Protein AF-A0A7R8CVF2-F1 (afdb_monomer)

Structure (mmCIF, N/CA/C/O backbone):
data_AF-A0A7R8CVF2-F1
#
_entry.id   AF-A0A7R8CVF2-F1
#
loop_
_atom_site.group_PDB
_atom_site.id
_atom_site.type_symbol
_atom_site.label_atom_id
_atom_site.label_alt_id
_atom_site.label_comp_id
_atom_site.label_asym_id
_atom_site.label_entity_id
_atom_site.label_seq_id
_atom_site.pdbx_PDB_ins_code
_atom_site.Cartn_x
_atom_site.Cartn_y
_atom_site.Cartn_z
_atom_site.occupancy
_atom_site.B_iso_or_equiv
_atom_site.auth_seq_id
_atom_site.auth_comp_id
_atom_site.auth_asym_id
_atom_site.auth_atom_id
_atom_site.pdbx_PDB_model_num
ATOM 1 N N . MET A 1 1 ? -8.706 0.455 -4.357 1.00 79.25 1 MET A N 1
ATOM 2 C CA . MET A 1 1 ? -8.971 1.884 -4.094 1.00 79.25 1 MET A CA 1
ATOM 3 C C . MET A 1 1 ? -7.898 2.705 -4.797 1.00 79.25 1 MET A C 1
ATOM 5 O O . MET A 1 1 ? -6.924 3.082 -4.163 1.00 79.25 1 MET A O 1
ATOM 9 N N . SER A 1 2 ? -8.022 2.902 -6.110 1.00 86.75 2 SER A N 1
ATOM 10 C CA . SER A 1 2 ? -7.025 3.619 -6.929 1.00 86.75 2 SER A CA 1
ATOM 11 C C . SER A 1 2 ? -7.359 5.095 -7.182 1.00 86.75 2 SER A C 1
ATOM 13 O O . SER A 1 2 ? -6.554 5.791 -7.784 1.00 86.75 2 SER A O 1
ATOM 15 N N . ASN A 1 3 ? -8.537 5.554 -6.744 1.00 93.06 3 ASN A N 1
ATOM 16 C CA . ASN A 1 3 ? -9.036 6.918 -6.912 1.00 93.06 3 ASN A CA 1
ATOM 17 C C . ASN A 1 3 ? -9.850 7.308 -5.666 1.00 93.06 3 ASN A C 1
ATOM 19 O O . ASN A 1 3 ? -11.062 7.094 -5.607 1.00 93.06 3 ASN A O 1
ATOM 23 N N . TYR A 1 4 ? -9.163 7.762 -4.622 1.00 94.25 4 TYR A N 1
ATOM 24 C CA . TYR A 1 4 ? -9.761 8.112 -3.331 1.00 94.25 4 TYR A CA 1
ATOM 25 C C . TYR A 1 4 ? -8.982 9.250 -2.671 1.00 94.25 4 TYR A C 1
ATOM 27 O O . TYR A 1 4 ? -7.764 9.133 -2.496 1.00 94.25 4 TYR A O 1
ATOM 35 N N . ASP A 1 5 ? -9.698 10.309 -2.287 1.00 96.19 5 ASP A N 1
ATOM 36 C CA . ASP A 1 5 ? -9.163 11.462 -1.563 1.00 96.19 5 ASP A CA 1
ATOM 37 C C . ASP A 1 5 ? -9.110 11.197 -0.056 1.00 96.19 5 ASP A C 1
ATOM 39 O O . ASP A 1 5 ? -10.083 10.770 0.568 1.00 96.19 5 ASP A O 1
ATOM 43 N N . VAL A 1 6 ? -7.970 11.511 0.550 1.00 95.69 6 VAL A N 1
ATOM 44 C CA . VAL A 1 6 ? -7.716 11.360 1.982 1.00 95.69 6 VAL A CA 1
ATOM 45 C C . VAL A 1 6 ? -7.446 12.730 2.586 1.00 95.69 6 VAL A C 1
ATOM 47 O O . VAL A 1 6 ? -6.554 13.450 2.147 1.00 95.69 6 VAL A O 1
ATOM 50 N N . VAL A 1 7 ? -8.194 13.081 3.629 1.00 95.81 7 VAL A N 1
ATOM 51 C CA . VAL A 1 7 ? -7.905 14.265 4.446 1.00 95.81 7 VAL A CA 1
ATOM 52 C C . VAL A 1 7 ? -6.933 13.860 5.550 1.00 95.81 7 VAL A C 1
ATOM 54 O O . VAL A 1 7 ? -7.227 12.968 6.348 1.00 95.81 7 VAL A O 1
ATOM 57 N N . LEU A 1 8 ? -5.765 14.494 5.576 1.00 94.56 8 LEU A N 1
ATOM 58 C CA . LEU A 1 8 ? -4.731 14.266 6.580 1.00 94.56 8 LEU A CA 1
ATOM 59 C C . LEU A 1 8 ? -5.057 15.013 7.884 1.00 94.56 8 LEU A C 1
ATOM 61 O O . LEU A 1 8 ? -5.882 15.924 7.910 1.00 94.56 8 LEU A O 1
ATOM 65 N N . GLU A 1 9 ? -4.396 14.645 8.987 1.00 90.69 9 GLU A N 1
ATOM 66 C CA . GLU A 1 9 ? -4.653 15.240 10.313 1.00 90.69 9 GLU A CA 1
ATOM 67 C C . GLU A 1 9 ? -4.407 16.759 10.360 1.00 90.69 9 GLU A C 1
ATOM 69 O O . GLU A 1 9 ? -5.040 17.465 11.139 1.00 90.69 9 GLU A O 1
ATOM 74 N N . ASN A 1 10 ? -3.524 17.271 9.500 1.00 94.38 10 ASN A N 1
ATOM 75 C CA . ASN A 1 10 ? -3.233 18.699 9.340 1.00 94.38 10 ASN A CA 1
ATOM 76 C C . ASN A 1 10 ? -4.222 19.428 8.401 1.00 94.38 10 ASN A C 1
ATOM 78 O O . ASN A 1 10 ? -4.021 20.602 8.100 1.00 94.38 10 ASN A O 1
ATOM 82 N N . GLY A 1 11 ? -5.256 18.742 7.902 1.00 94.25 11 GLY A N 1
ATOM 83 C CA . GLY A 1 11 ? -6.269 19.287 6.997 1.00 94.25 11 GLY A CA 1
ATOM 84 C C . GLY A 1 11 ? -5.879 19.314 5.517 1.00 94.25 11 GLY A C 1
ATOM 85 O O . GLY A 1 11 ? -6.720 19.662 4.686 1.00 94.25 11 GLY A O 1
ATOM 86 N N . THR A 1 12 ? -4.650 18.934 5.149 1.00 96.44 12 THR A N 1
ATOM 87 C CA . THR A 1 12 ? -4.277 18.839 3.732 1.00 96.44 12 THR A CA 1
ATOM 88 C C . THR A 1 12 ? -4.910 17.608 3.085 1.00 96.44 12 THR A C 1
ATOM 90 O O . THR A 1 12 ? -5.217 16.615 3.748 1.00 96.44 12 THR A O 1
ATOM 93 N N . LYS A 1 13 ? -5.133 17.675 1.770 1.00 95.44 13 LYS A N 1
ATOM 94 C CA . LYS A 1 13 ? -5.657 16.554 0.987 1.00 95.44 13 LYS A CA 1
ATOM 95 C C . LYS A 1 13 ? -4.508 15.791 0.338 1.00 95.44 13 LYS A C 1
ATOM 97 O O . LYS A 1 13 ? -3.602 16.401 -0.224 1.00 95.44 13 LYS A O 1
ATOM 102 N N . ALA A 1 14 ? -4.574 14.473 0.410 1.00 94.62 14 ALA A N 1
ATOM 103 C CA . ALA A 1 14 ? -3.742 13.546 -0.341 1.00 94.62 14 ALA A CA 1
ATOM 104 C C . ALA A 1 14 ? -4.639 12.664 -1.216 1.00 94.62 14 ALA A C 1
ATOM 106 O O . ALA A 1 14 ? -5.827 12.513 -0.934 1.00 94.62 14 ALA A O 1
ATOM 107 N N . HIS A 1 15 ? -4.070 12.069 -2.259 1.00 95.56 15 HIS A N 1
ATOM 108 C CA . HIS A 1 15 ? -4.792 11.189 -3.169 1.00 95.56 15 HIS A CA 1
ATOM 109 C C . HIS A 1 15 ? -4.123 9.815 -3.219 1.00 95.56 15 HIS A C 1
ATOM 111 O O . HIS A 1 15 ? -2.898 9.709 -3.149 1.00 95.56 15 HIS A O 1
ATOM 117 N N . THR A 1 16 ? -4.924 8.757 -3.301 1.00 95.94 16 THR A N 1
ATOM 118 C CA . THR A 1 16 ? -4.411 7.389 -3.480 1.00 95.94 16 THR A CA 1
ATOM 119 C C . THR A 1 16 ? -3.933 7.159 -4.913 1.00 95.94 16 THR A C 1
ATOM 121 O O . THR A 1 16 ? -4.408 7.788 -5.848 1.00 95.94 16 THR A O 1
ATOM 124 N N . CYS A 1 17 ? -2.979 6.248 -5.097 1.00 95.50 17 CYS A N 1
ATOM 125 C CA . CYS A 1 17 ? -2.378 5.982 -6.403 1.00 95.50 17 CYS A CA 1
ATOM 126 C C . CYS A 1 17 ? -2.936 4.698 -7.031 1.00 95.50 17 CYS A C 1
ATOM 128 O O . CYS A 1 17 ? -3.271 3.756 -6.301 1.00 95.50 17 CYS A O 1
ATOM 130 N N . PRO A 1 18 ? -2.916 4.571 -8.371 1.00 95.56 18 PRO A N 1
ATOM 131 C CA . PRO A 1 18 ? -3.002 3.269 -9.023 1.00 95.56 18 PRO A CA 1
ATOM 132 C C . PRO A 1 18 ? -1.935 2.310 -8.473 1.00 95.56 18 PRO A C 1
ATOM 134 O O . PRO A 1 18 ? -0.833 2.732 -8.110 1.00 95.56 18 PRO A O 1
ATOM 137 N N . SER A 1 19 ? -2.256 1.019 -8.375 1.00 95.56 19 SER A N 1
ATOM 138 C CA . SER A 1 19 ? -1.396 0.036 -7.708 1.00 95.56 19 SER A CA 1
ATOM 139 C C . SER A 1 19 ? -0.031 -0.099 -8.385 1.00 95.56 19 SER A C 1
ATOM 141 O O . SER A 1 19 ? 0.073 -0.147 -9.609 1.00 95.56 19 SER A O 1
ATOM 143 N N . ALA A 1 20 ? 1.022 -0.182 -7.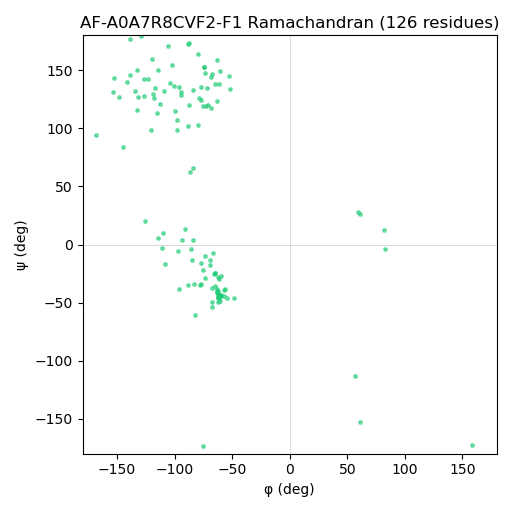577 1.00 95.56 20 ALA A N 1
ATOM 144 C CA . ALA A 1 20 ? 2.367 -0.483 -8.042 1.00 95.56 20 ALA A CA 1
ATOM 145 C C . ALA A 1 20 ? 3.175 -1.155 -6.927 1.00 95.56 20 ALA A C 1
ATOM 147 O O . ALA A 1 20 ? 3.046 -0.796 -5.746 1.00 95.56 20 ALA A O 1
ATOM 148 N N . MET A 1 21 ? 4.017 -2.111 -7.314 1.00 94.69 21 MET A N 1
ATOM 149 C CA . MET A 1 21 ? 4.937 -2.809 -6.416 1.00 94.69 21 MET A CA 1
ATOM 150 C C . MET A 1 21 ? 6.337 -2.223 -6.565 1.00 94.69 21 MET A C 1
ATOM 152 O O . MET A 1 21 ? 6.776 -1.934 -7.677 1.00 94.69 21 MET A O 1
ATOM 156 N N . GLY A 1 22 ? 7.009 -1.998 -5.437 1.00 93.94 22 GLY A N 1
ATOM 157 C CA . GLY A 1 22 ? 8.338 -1.391 -5.420 1.00 93.94 22 GLY A CA 1
ATOM 158 C C . GLY A 1 22 ? 9.464 -2.411 -5.555 1.00 93.94 22 GLY A C 1
ATOM 159 O O . GLY A 1 22 ? 9.213 -3.605 -5.461 1.00 93.94 22 GLY A O 1
ATOM 160 N N . TYR A 1 23 ? 10.706 -1.955 -5.700 1.00 93.56 23 TYR A N 1
ATOM 161 C CA . TYR A 1 23 ? 11.878 -2.843 -5.795 1.00 93.56 23 TYR A CA 1
ATOM 162 C C . TYR A 1 23 ? 11.987 -3.823 -4.622 1.00 93.56 23 TYR A C 1
ATOM 164 O O . TYR A 1 23 ? 12.149 -5.021 -4.830 1.00 93.56 23 TYR A O 1
ATOM 172 N N . SER A 1 24 ? 11.805 -3.347 -3.387 1.00 94.38 24 SER A N 1
ATOM 173 C CA . SER A 1 24 ? 11.883 -4.213 -2.203 1.00 94.38 24 SER A CA 1
ATOM 174 C C . SER A 1 24 ? 10.771 -5.265 -2.109 1.00 94.38 24 SER A C 1
ATOM 176 O O . SER A 1 24 ? 10.854 -6.124 -1.243 1.00 94.38 24 SER A O 1
ATOM 178 N N . PHE A 1 25 ? 9.756 -5.251 -2.984 1.00 93.88 25 PHE A N 1
ATOM 179 C CA . PHE A 1 25 ? 8.824 -6.379 -3.100 1.00 93.88 25 PHE A CA 1
ATOM 180 C C . PHE A 1 25 ? 9.551 -7.657 -3.539 1.00 93.88 25 PHE A C 1
ATOM 182 O O . PHE A 1 25 ? 9.317 -8.720 -2.973 1.00 93.88 25 PHE A O 1
ATOM 189 N N . ALA A 1 26 ? 10.479 -7.546 -4.495 1.00 92.31 26 ALA A N 1
ATOM 190 C CA . ALA A 1 26 ? 11.243 -8.684 -5.002 1.00 92.31 26 ALA A CA 1
ATOM 191 C C . ALA A 1 26 ? 12.319 -9.182 -4.022 1.00 92.31 26 ALA A C 1
ATOM 193 O O . ALA A 1 26 ? 12.866 -10.254 -4.236 1.00 92.31 26 ALA A O 1
ATOM 194 N N . ALA A 1 27 ? 12.595 -8.442 -2.941 1.00 94.12 27 ALA A N 1
ATOM 195 C CA . ALA A 1 27 ? 13.539 -8.843 -1.897 1.00 94.12 27 ALA A CA 1
ATOM 196 C C . ALA A 1 27 ? 12.968 -9.898 -0.934 1.00 94.12 27 ALA A C 1
ATOM 198 O O . ALA A 1 27 ? 13.721 -10.524 -0.186 1.00 94.12 27 ALA A O 1
ATOM 199 N N .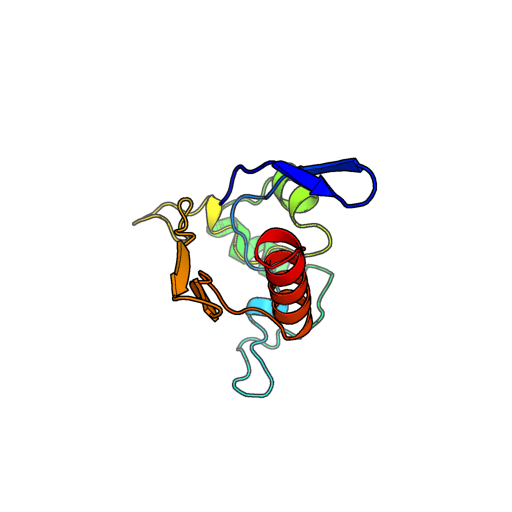 GLY A 1 28 ? 11.644 -10.087 -0.922 1.00 93.88 28 GLY A N 1
ATOM 200 C CA . GLY A 1 28 ? 10.973 -10.936 0.059 1.00 93.88 28 GLY A CA 1
ATOM 201 C C . GLY A 1 28 ? 11.174 -10.442 1.495 1.00 93.88 28 GLY A C 1
ATOM 202 O O . GLY A 1 28 ? 11.361 -9.248 1.751 1.00 93.88 28 GLY A O 1
ATOM 203 N N . THR A 1 29 ? 11.123 -11.369 2.447 1.00 94.62 29 THR A N 1
ATOM 204 C CA . THR A 1 29 ? 11.333 -11.098 3.876 1.00 94.62 29 THR A CA 1
ATOM 205 C C . THR A 1 29 ? 12.368 -12.052 4.469 1.00 94.62 29 THR A C 1
ATOM 207 O O . THR A 1 29 ? 12.897 -12.928 3.791 1.00 94.62 29 THR A O 1
ATOM 210 N N . THR A 1 30 ? 12.665 -11.909 5.761 1.00 94.12 30 THR A N 1
ATOM 211 C CA . THR A 1 30 ? 13.487 -12.888 6.491 1.00 94.12 30 THR A CA 1
ATOM 212 C C . THR A 1 30 ? 12.821 -14.258 6.607 1.00 94.12 30 THR A C 1
ATOM 214 O O . THR A 1 30 ? 13.519 -15.254 6.757 1.00 94.12 30 THR A O 1
ATOM 217 N N . ASP A 1 31 ? 11.490 -14.313 6.523 1.00 95.06 31 ASP A N 1
ATOM 218 C CA . ASP A 1 31 ? 10.708 -15.552 6.612 1.00 95.06 31 ASP A CA 1
ATOM 219 C C . ASP A 1 31 ? 10.606 -16.273 5.254 1.00 95.06 31 ASP A C 1
ATOM 221 O O . ASP A 1 31 ? 10.213 -17.436 5.186 1.00 95.06 31 ASP A O 1
ATOM 225 N N . GLY A 1 32 ? 10.974 -15.584 4.171 1.00 92.75 32 GLY A N 1
ATOM 226 C CA . GLY A 1 32 ? 10.985 -16.084 2.802 1.00 92.75 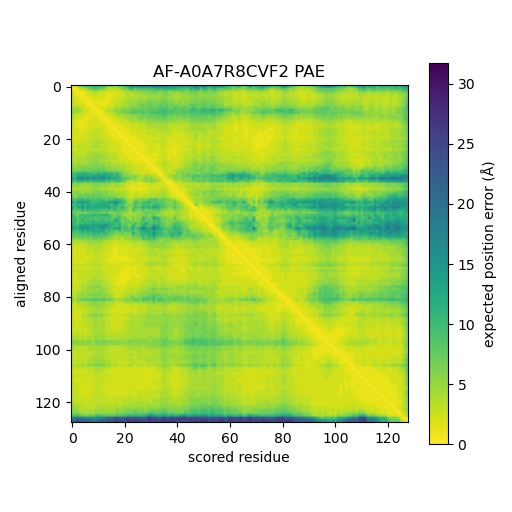32 GLY A CA 1
ATOM 227 C C . GLY A 1 32 ? 11.741 -15.103 1.905 1.00 92.75 32 GLY A C 1
ATOM 228 O O . GLY A 1 32 ? 11.134 -14.121 1.462 1.00 92.75 32 GLY A O 1
ATOM 229 N N . PRO A 1 33 ? 13.054 -15.310 1.677 1.00 90.69 33 PRO A N 1
ATOM 230 C CA . PRO A 1 33 ? 13.853 -14.388 0.884 1.00 90.69 33 PRO A CA 1
ATOM 231 C C . PRO A 1 33 ? 13.405 -14.410 -0.575 1.00 90.69 33 PRO A C 1
ATOM 233 O O . PRO A 1 33 ? 12.972 -15.438 -1.098 1.00 90.69 33 PRO A O 1
ATOM 236 N N . GLY A 1 34 ? 13.507 -13.254 -1.219 1.00 87.50 34 GLY A N 1
ATOM 237 C CA . GLY A 1 34 ? 13.241 -13.122 -2.642 1.00 87.50 34 GLY A CA 1
ATOM 238 C C . GLY A 1 34 ? 14.366 -13.670 -3.520 1.00 87.50 34 GLY A C 1
ATOM 239 O O . GLY A 1 34 ? 15.337 -14.261 -3.047 1.00 87.50 34 GLY A O 1
ATOM 240 N N . GLU A 1 35 ? 14.234 -13.444 -4.823 1.00 80.06 35 GLU A N 1
ATOM 241 C CA . GLU A 1 35 ? 15.220 -13.848 -5.828 1.00 80.06 35 GLU A CA 1
ATOM 242 C C . GLU A 1 35 ? 16.018 -12.638 -6.344 1.00 80.06 35 GLU A C 1
ATOM 244 O O . GLU A 1 35 ? 15.686 -11.489 -6.067 1.00 80.06 35 GLU A O 1
ATOM 249 N N . PHE A 1 36 ? 17.074 -12.891 -7.124 1.00 77.25 36 PHE A N 1
ATOM 250 C CA . PHE A 1 36 ? 17.833 -11.876 -7.877 1.00 77.25 36 PHE A CA 1
ATOM 251 C C . PHE A 1 36 ? 18.498 -10.747 -7.062 1.00 77.25 36 PHE A C 1
ATOM 253 O O . PHE A 1 36 ? 18.735 -9.664 -7.596 1.00 77.25 36 PHE A O 1
ATOM 260 N N . ASP A 1 37 ? 18.845 -11.011 -5.799 1.00 81.88 37 ASP A N 1
ATOM 261 C CA . ASP A 1 37 ? 19.659 -10.132 -4.936 1.00 81.88 37 ASP A CA 1
ATOM 262 C C . ASP A 1 37 ? 19.042 -8.741 -4.659 1.00 81.88 37 ASP A C 1
ATOM 264 O O . ASP A 1 37 ? 19.727 -7.753 -4.384 1.00 81.88 37 ASP A O 1
ATOM 268 N N . PHE A 1 38 ? 17.709 -8.644 -4.717 1.00 88.81 38 PHE A N 1
ATOM 269 C CA . PHE A 1 38 ? 16.997 -7.462 -4.237 1.00 88.81 38 PHE A CA 1
ATOM 270 C C . PHE A 1 38 ? 17.099 -7.350 -2.713 1.00 88.81 38 PHE A C 1
ATOM 272 O O . PHE A 1 38 ? 17.016 -8.338 -1.986 1.00 88.81 38 PHE A O 1
ATOM 279 N N . THR A 1 39 ? 17.197 -6.118 -2.210 1.00 91.19 39 THR A N 1
ATOM 280 C CA . THR A 1 39 ? 17.281 -5.837 -0.772 1.00 91.19 39 THR A CA 1
ATOM 281 C C . THR A 1 39 ? 16.050 -5.082 -0.267 1.00 91.19 39 THR A C 1
ATOM 283 O O . THR A 1 39 ? 15.374 -4.338 -0.985 1.00 91.19 39 THR A O 1
ATOM 286 N N . GLN A 1 40 ? 15.701 -5.302 1.000 1.00 92.69 40 GLN A N 1
ATOM 287 C CA . GLN A 1 40 ? 14.657 -4.520 1.660 1.00 92.69 40 GLN A CA 1
ATOM 288 C C . GLN A 1 40 ? 15.172 -3.105 1.974 1.00 92.69 40 GLN A C 1
ATOM 290 O O . GLN A 1 40 ? 16.348 -2.916 2.271 1.00 92.69 40 GLN A O 1
ATOM 295 N N . GLY A 1 41 ? 14.286 -2.105 1.931 1.00 91.44 41 GLY A N 1
ATOM 296 C CA . GLY A 1 41 ? 14.637 -0.703 2.206 1.00 91.44 41 GLY A CA 1
ATOM 297 C C . GLY A 1 41 ? 15.259 0.052 1.025 1.00 91.44 41 GLY A C 1
ATOM 298 O O . GLY A 1 41 ? 15.780 1.152 1.207 1.00 91.44 41 GLY A O 1
ATOM 299 N N . THR A 1 42 ? 15.202 -0.505 -0.185 1.00 89.12 42 THR A N 1
ATOM 300 C CA . THR A 1 42 ? 15.690 0.144 -1.404 1.00 89.12 42 THR A CA 1
ATOM 301 C C . THR A 1 42 ? 14.814 1.344 -1.780 1.00 89.12 42 THR A C 1
ATOM 303 O O . THR A 1 42 ? 13.645 1.183 -2.128 1.00 89.12 42 THR A O 1
ATOM 306 N N . ASN A 1 43 ? 15.409 2.542 -1.773 1.00 86.19 43 ASN A N 1
ATOM 307 C CA . ASN A 1 43 ? 14.765 3.803 -2.177 1.00 86.19 43 ASN A CA 1
ATOM 308 C C . ASN A 1 43 ? 15.322 4.377 -3.497 1.00 86.19 43 ASN A C 1
ATOM 310 O O . ASN A 1 43 ? 15.018 5.509 -3.859 1.00 86.19 43 ASN A O 1
ATOM 314 N N . SER A 1 44 ? 16.147 3.613 -4.214 1.00 82.00 44 SER A N 1
ATOM 315 C CA . SER A 1 44 ? 16.719 3.974 -5.516 1.00 82.00 44 SER A CA 1
ATOM 316 C C . SER A 1 44 ? 16.424 2.879 -6.537 1.00 82.00 44 SER A C 1
ATOM 318 O O . SER A 1 44 ? 16.478 1.702 -6.189 1.00 82.00 44 SER A O 1
ATOM 320 N N . SER A 1 45 ? 16.145 3.236 -7.788 1.00 80.31 45 SER A N 1
ATOM 321 C CA . SER A 1 45 ? 16.023 2.254 -8.870 1.00 80.31 45 SER A CA 1
ATOM 322 C C . SER A 1 45 ? 17.378 1.954 -9.524 1.00 80.31 45 SER A C 1
ATOM 324 O O . SER A 1 45 ? 18.387 2.593 -9.206 1.00 80.31 45 SER A O 1
ATOM 326 N N . ASN A 1 46 ? 17.419 0.972 -10.429 1.00 83.75 46 ASN A N 1
ATOM 327 C CA . ASN A 1 46 ? 18.565 0.776 -11.311 1.00 83.75 46 ASN A CA 1
ATOM 328 C C . ASN A 1 46 ? 18.123 0.574 -12.763 1.00 83.75 46 ASN A C 1
ATOM 330 O O . ASN A 1 46 ? 17.052 0.043 -13.048 1.00 83.75 46 ASN A O 1
ATOM 334 N N . THR A 1 47 ? 18.982 0.987 -13.694 1.00 82.62 47 THR A N 1
ATOM 335 C CA . THR A 1 47 ? 18.655 1.054 -15.124 1.00 82.62 47 THR A CA 1
ATOM 336 C C . THR A 1 47 ? 18.298 -0.307 -15.722 1.00 82.62 47 THR A C 1
ATOM 338 O O . THR A 1 47 ? 17.511 -0.379 -16.660 1.00 82.62 47 THR A O 1
ATOM 341 N N . PHE A 1 48 ? 18.866 -1.391 -15.184 1.00 84.69 48 PHE A N 1
ATOM 342 C CA . PHE A 1 48 ? 18.602 -2.746 -15.661 1.00 84.69 48 PHE A CA 1
ATOM 343 C C . PHE A 1 48 ? 17.160 -3.173 -15.363 1.00 84.69 48 PHE A C 1
ATOM 345 O O . PHE A 1 48 ? 16.424 -3.541 -16.278 1.00 84.69 48 PHE A O 1
ATOM 352 N N . TRP A 1 49 ? 16.727 -3.077 -14.106 1.00 81.94 49 TRP A N 1
ATOM 353 C CA . TRP A 1 49 ? 15.372 -3.468 -13.716 1.00 81.94 49 TRP A CA 1
ATOM 354 C C . TRP A 1 49 ? 14.306 -2.472 -14.177 1.00 81.94 49 TRP A C 1
ATOM 356 O O . TRP A 1 49 ? 13.190 -2.888 -14.494 1.00 81.94 49 TRP A O 1
ATOM 366 N N . ASP A 1 50 ? 14.649 -1.191 -14.317 1.00 78.75 50 ASP A N 1
ATOM 367 C CA . ASP A 1 50 ? 13.772 -0.196 -14.948 1.00 78.75 50 ASP A CA 1
ATOM 368 C C . ASP A 1 50 ? 13.517 -0.533 -16.427 1.00 78.75 50 ASP A C 1
ATOM 370 O O . ASP A 1 50 ? 12.389 -0.419 -16.907 1.00 78.75 50 ASP A O 1
ATOM 374 N N . PHE A 1 51 ? 14.530 -1.025 -17.149 1.00 77.81 51 PHE A N 1
ATOM 375 C CA . PHE A 1 51 ? 14.357 -1.486 -18.527 1.00 77.81 51 PHE A CA 1
ATOM 376 C C . PHE A 1 51 ? 13.490 -2.749 -18.601 1.00 77.81 51 PHE A C 1
ATOM 378 O O . PHE A 1 51 ? 12.525 -2.790 -19.365 1.00 77.81 51 PHE A O 1
ATOM 385 N N . VAL A 1 52 ? 13.791 -3.764 -17.784 1.00 78.69 52 VAL A N 1
ATOM 386 C CA . VAL A 1 52 ? 13.039 -5.033 -17.770 1.00 78.69 52 VAL A CA 1
ATOM 387 C C . VAL A 1 52 ? 11.570 -4.806 -17.406 1.00 78.69 52 VAL A C 1
ATOM 389 O O . VAL A 1 52 ? 10.680 -5.350 -18.059 1.00 78.69 52 VAL A O 1
ATOM 392 N N . SER A 1 53 ? 11.297 -3.976 -16.400 1.00 76.38 53 SER A N 1
ATOM 393 C CA . SER A 1 53 ? 9.926 -3.618 -16.018 1.00 76.38 53 SER A CA 1
ATOM 394 C C . SER A 1 53 ? 9.216 -2.772 -17.078 1.00 76.38 53 SER A C 1
ATOM 396 O O . SER A 1 53 ? 8.031 -2.993 -17.342 1.00 76.38 53 SER A O 1
ATOM 398 N N . GLY A 1 54 ? 9.941 -1.862 -17.735 1.00 71.56 54 GLY A N 1
ATOM 399 C CA . GLY A 1 54 ? 9.431 -1.029 -18.823 1.00 71.56 54 GLY A CA 1
ATOM 400 C C . GLY A 1 54 ? 8.979 -1.821 -20.054 1.00 71.56 54 GLY A C 1
ATOM 401 O O . GLY A 1 54 ? 8.044 -1.395 -20.729 1.00 71.56 54 GLY A O 1
ATOM 402 N N . LEU A 1 55 ? 9.562 -3.000 -20.310 1.00 76.00 55 LEU A N 1
ATOM 403 C CA . LEU A 1 55 ? 9.096 -3.907 -21.370 1.00 76.00 55 LEU A CA 1
ATOM 404 C C . LEU A 1 55 ? 7.689 -4.465 -21.108 1.00 76.00 55 LEU A C 1
ATOM 406 O O . LEU A 1 55 ? 7.003 -4.848 -22.055 1.00 76.00 55 LEU A O 1
ATOM 410 N N . LEU A 1 56 ? 7.253 -4.521 -19.844 1.00 80.19 56 LEU A N 1
ATOM 411 C CA . LEU A 1 56 ? 5.897 -4.944 -19.497 1.00 80.19 56 LEU A CA 1
ATOM 412 C C . LEU A 1 56 ? 4.918 -3.780 -19.656 1.00 80.19 56 LEU A C 1
ATOM 414 O O . LEU A 1 56 ? 3.971 -3.876 -20.437 1.00 80.19 56 LEU A O 1
ATOM 418 N N . VAL A 1 57 ? 5.137 -2.695 -18.904 1.00 83.62 57 VAL A N 1
ATOM 419 C CA . VAL A 1 57 ? 4.341 -1.460 -18.950 1.00 83.62 57 VAL A CA 1
ATOM 420 C C . VAL A 1 57 ? 5.198 -0.279 -18.499 1.00 83.62 57 VAL A C 1
ATOM 422 O O . VAL A 1 57 ? 5.805 -0.313 -17.428 1.00 83.62 57 VAL A O 1
ATOM 425 N N . GLU A 1 58 ? 5.177 0.803 -19.2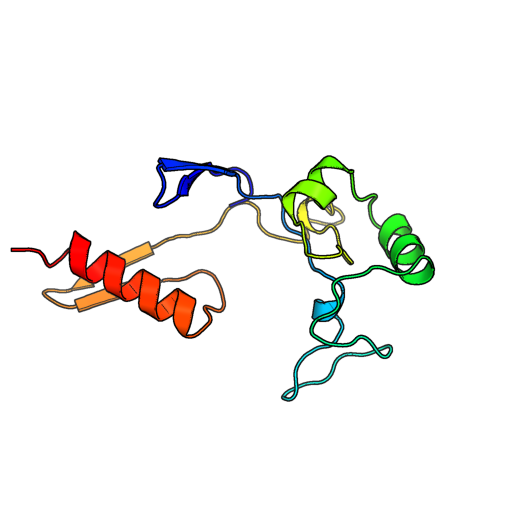76 1.00 84.06 58 GLU A N 1
ATOM 426 C CA . GLU A 1 58 ? 5.862 2.045 -18.927 1.00 84.06 58 GLU A CA 1
ATOM 427 C C . GLU A 1 58 ? 5.268 2.695 -17.662 1.00 84.06 58 GLU A C 1
ATOM 429 O O . GLU A 1 58 ? 4.051 2.764 -17.457 1.00 84.06 58 GLU A O 1
ATOM 434 N N . THR A 1 59 ? 6.145 3.192 -16.789 1.00 87.56 59 THR A N 1
ATOM 435 C CA . THR A 1 59 ? 5.744 3.905 -15.572 1.00 87.56 59 THR A CA 1
ATOM 436 C C . THR A 1 59 ? 5.818 5.411 -15.806 1.00 87.56 59 THR A C 1
ATOM 438 O O . THR A 1 59 ? 6.906 5.978 -15.842 1.00 87.56 59 THR A O 1
ATOM 441 N N . SER A 1 60 ? 4.657 6.061 -15.926 1.00 91.12 60 SER A N 1
ATOM 442 C CA . SER A 1 60 ? 4.538 7.518 -16.090 1.00 91.12 60 SER A CA 1
ATOM 443 C C . SER A 1 60 ? 5.122 8.294 -14.904 1.00 91.12 60 SER A C 1
ATOM 445 O O . SER A 1 60 ? 4.989 7.850 -13.759 1.00 91.12 60 SER A O 1
ATOM 447 N N . GLU A 1 61 ? 5.647 9.496 -15.153 1.00 92.81 61 GLU A N 1
ATOM 448 C CA . GLU A 1 61 ? 6.183 10.385 -14.110 1.00 92.81 61 GLU A CA 1
ATOM 449 C C . GLU A 1 61 ? 5.164 10.713 -13.010 1.00 92.81 61 GLU A C 1
ATOM 451 O O . GLU A 1 61 ? 5.505 10.675 -11.831 1.00 92.81 61 GLU A O 1
ATOM 456 N N . GLU A 1 62 ? 3.891 10.915 -13.361 1.00 92.62 62 GLU A N 1
ATOM 457 C CA . GLU A 1 62 ? 2.809 11.123 -12.386 1.00 92.62 62 GLU A CA 1
ATOM 458 C C . GLU A 1 62 ? 2.702 9.961 -11.389 1.00 92.62 62 GLU A C 1
ATOM 460 O O . GLU A 1 62 ? 2.509 10.158 -10.189 1.00 92.62 62 GLU A O 1
ATOM 465 N N . GLN A 1 63 ? 2.882 8.727 -11.864 1.00 93.25 63 GLN A N 1
ATOM 466 C CA . GLN A 1 63 ? 2.788 7.545 -11.016 1.00 93.25 63 GLN A CA 1
ATOM 467 C C . GLN A 1 63 ? 4.035 7.349 -10.151 1.00 93.25 63 GLN A C 1
ATOM 469 O O . GLN A 1 63 ? 3.904 6.932 -8.997 1.00 93.25 63 GLN A O 1
ATOM 474 N N . LYS A 1 64 ? 5.222 7.705 -10.661 1.00 93.81 64 LYS A N 1
ATOM 475 C CA . LYS A 1 64 ? 6.454 7.758 -9.856 1.00 93.81 64 LYS A CA 1
ATOM 476 C C . LYS A 1 64 ? 6.329 8.787 -8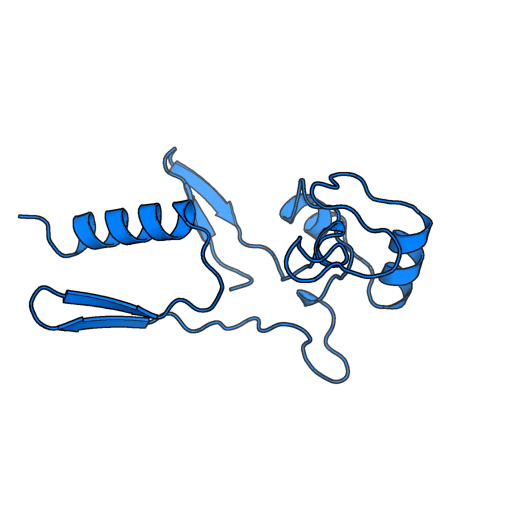.733 1.00 93.81 64 LYS A C 1
ATOM 478 O O . LYS A 1 64 ? 6.640 8.474 -7.588 1.00 93.81 64 LYS A O 1
ATOM 483 N N . GLN A 1 65 ? 5.811 9.977 -9.041 1.00 95.38 65 GLN A N 1
ATOM 484 C CA . GLN A 1 65 ? 5.571 11.031 -8.053 1.00 95.38 65 GLN A CA 1
ATOM 485 C C . GLN A 1 65 ? 4.533 10.608 -7.011 1.00 95.38 65 GLN A C 1
ATOM 487 O O . GLN A 1 65 ? 4.744 10.822 -5.821 1.00 95.38 65 GLN A O 1
ATOM 492 N N . CYS A 1 66 ? 3.451 9.948 -7.433 1.00 95.12 66 CYS A N 1
ATOM 493 C CA . CYS A 1 66 ? 2.410 9.484 -6.518 1.00 95.12 66 CYS A CA 1
ATOM 494 C C . CYS A 1 66 ? 2.932 8.435 -5.517 1.00 95.12 66 CYS A C 1
ATOM 496 O O . CYS A 1 66 ? 2.587 8.472 -4.337 1.00 95.12 66 CYS A O 1
ATOM 498 N N . HIS A 1 67 ? 3.791 7.507 -5.958 1.00 95.56 67 HIS A N 1
ATOM 499 C CA . HIS A 1 67 ? 4.362 6.467 -5.087 1.00 95.56 67 HIS A CA 1
ATOM 500 C C . HIS A 1 67 ? 5.623 6.896 -4.334 1.00 95.56 67 HIS A C 1
ATOM 502 O O . HIS A 1 67 ? 6.116 6.114 -3.518 1.00 95.56 67 HIS A O 1
ATOM 508 N N . TYR A 1 68 ? 6.150 8.099 -4.571 1.00 95.56 68 TYR A N 1
ATOM 509 C CA . TYR A 1 68 ? 7.375 8.572 -3.930 1.00 95.56 68 TYR A CA 1
ATOM 510 C C . TYR A 1 68 ? 7.302 8.418 -2.395 1.00 95.56 68 TYR A C 1
ATOM 512 O O . TYR A 1 68 ? 6.290 8.781 -1.791 1.00 95.56 68 TYR A O 1
ATOM 520 N N . PRO A 1 69 ? 8.346 7.883 -1.728 1.00 96.19 69 PRO A N 1
ATOM 521 C CA . PRO A 1 69 ? 9.698 7.586 -2.225 1.00 96.19 69 PRO A CA 1
ATOM 522 C C . PRO A 1 69 ? 9.906 6.170 -2.795 1.00 96.19 69 PRO A C 1
ATOM 524 O O . PRO A 1 69 ? 11.044 5.748 -2.973 1.00 96.19 69 PRO A O 1
ATOM 527 N N . LYS A 1 70 ? 8.846 5.401 -3.062 1.00 96.12 70 LYS A N 1
ATOM 528 C CA . LYS A 1 70 ? 8.963 4.010 -3.524 1.00 96.12 70 LYS A CA 1
ATOM 529 C C . LYS A 1 70 ? 9.441 3.942 -4.987 1.00 96.12 70 LYS A C 1
ATOM 531 O O . LYS A 1 70 ? 8.691 4.370 -5.868 1.00 96.12 70 LYS A O 1
ATOM 536 N N . PRO A 1 71 ? 10.599 3.322 -5.287 1.00 94.00 71 PRO A N 1
ATOM 537 C CA . PRO A 1 71 ? 10.978 3.018 -6.664 1.00 94.00 71 PRO A CA 1
ATOM 538 C C . PRO A 1 71 ? 10.085 1.889 -7.189 1.00 94.00 71 PRO A C 1
ATOM 540 O O . PRO A 1 71 ? 10.052 0.808 -6.601 1.00 94.00 71 PRO A O 1
ATOM 543 N N . ILE A 1 72 ? 9.326 2.141 -8.256 1.00 94.19 72 ILE A N 1
ATOM 544 C CA . ILE A 1 72 ? 8.368 1.182 -8.829 1.00 94.19 72 ILE A CA 1
ATOM 545 C C . ILE A 1 72 ? 9.122 0.128 -9.644 1.00 94.19 72 ILE A C 1
ATOM 547 O O . ILE A 1 72 ? 9.828 0.476 -10.580 1.00 94.19 72 ILE A O 1
ATOM 551 N N . LEU A 1 73 ? 8.926 -1.150 -9.311 1.00 92.38 73 LEU A N 1
ATOM 552 C CA . LEU A 1 73 ? 9.399 -2.292 -10.098 1.00 92.38 73 LEU A CA 1
ATOM 553 C C . LEU A 1 73 ? 8.299 -2.835 -11.017 1.00 92.38 73 LEU A C 1
ATOM 555 O O . LEU A 1 73 ? 8.575 -3.234 -12.137 1.00 92.38 73 LEU A O 1
ATOM 559 N N . LEU A 1 74 ? 7.042 -2.869 -10.564 1.00 92.75 74 LEU A N 1
ATOM 560 C CA . LEU A 1 74 ? 5.919 -3.371 -11.363 1.00 92.75 74 LEU A CA 1
ATOM 561 C C . LEU A 1 74 ? 4.740 -2.400 -11.291 1.00 92.75 74 LEU A C 1
ATOM 563 O O . LEU A 1 74 ? 4.130 -2.221 -10.231 1.00 92.75 74 LEU A O 1
ATOM 567 N N . ASN A 1 75 ? 4.383 -1.805 -12.432 1.00 92.88 75 ASN A N 1
ATOM 568 C CA . ASN A 1 75 ? 3.231 -0.913 -12.567 1.00 92.88 75 ASN A CA 1
ATOM 569 C C . ASN A 1 75 ? 1.922 -1.692 -12.796 1.00 92.88 75 ASN A C 1
ATOM 571 O O . ASN A 1 75 ? 1.289 -1.626 -13.852 1.00 92.88 75 ASN A O 1
ATOM 575 N N . THR A 1 76 ? 1.511 -2.459 -11.790 1.00 93.19 76 THR A N 1
ATOM 576 C CA . THR A 1 76 ? 0.394 -3.404 -11.913 1.00 93.19 76 THR A CA 1
ATOM 577 C C . THR A 1 76 ? -0.965 -2.750 -12.145 1.00 93.19 76 THR A C 1
ATOM 579 O O . THR A 1 76 ? -1.832 -3.358 -12.762 1.00 93.19 76 THR A O 1
ATOM 582 N N . GLY A 1 77 ? -1.157 -1.501 -11.716 1.00 90.75 77 GLY A N 1
ATOM 583 C CA . GLY A 1 77 ? -2.397 -0.746 -11.927 1.00 90.75 77 GLY A CA 1
ATOM 584 C C . GLY A 1 7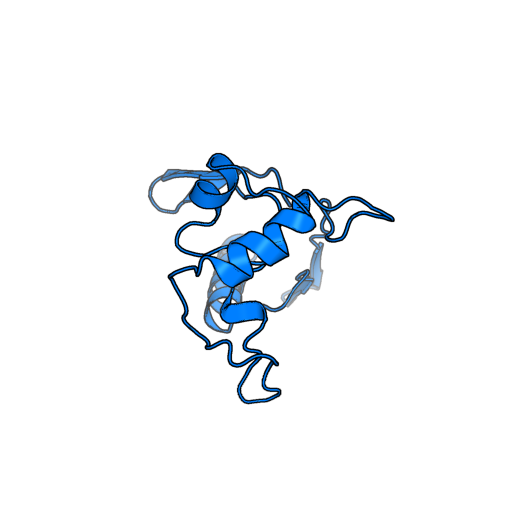7 ? -2.641 -0.356 -13.386 1.00 90.75 77 GLY A C 1
ATOM 585 O O . GLY A 1 77 ? -3.745 0.061 -13.736 1.00 90.75 77 GLY A O 1
ATOM 586 N N . LYS A 1 78 ? -1.621 -0.489 -14.241 1.00 89.75 78 LYS A N 1
ATOM 587 C CA . LYS A 1 78 ? -1.704 -0.282 -15.692 1.00 89.75 78 LYS A CA 1
ATOM 588 C C . LYS A 1 78 ? -1.541 -1.589 -16.484 1.00 89.75 78 LYS A C 1
ATOM 590 O O . LYS A 1 78 ? -1.696 -1.585 -17.704 1.00 89.75 78 LYS A O 1
ATOM 595 N N . MET A 1 79 ? -1.282 -2.711 -15.808 1.00 90.31 79 MET A N 1
ATOM 596 C CA . MET A 1 79 ? -1.166 -4.042 -16.411 1.00 90.31 79 MET A CA 1
ATOM 597 C C . MET A 1 79 ? -2.540 -4.722 -16.467 1.00 90.31 79 MET A C 1
ATOM 599 O O . MET A 1 79 ? -3.035 -5.248 -15.471 1.00 90.31 79 MET A O 1
ATOM 603 N N . ASN A 1 80 ? -3.153 -4.713 -17.655 1.00 90.44 80 ASN A N 1
ATOM 604 C CA . ASN A 1 80 ? -4.520 -5.208 -17.879 1.00 90.44 80 ASN A CA 1
ATOM 605 C C . ASN A 1 80 ? -4.606 -6.447 -18.788 1.00 90.44 80 ASN A C 1
ATOM 607 O O . ASN A 1 80 ? -5.707 -6.855 -19.155 1.00 90.44 80 ASN A O 1
ATOM 611 N N . LYS A 1 81 ? -3.470 -7.032 -19.191 1.00 88.69 81 LYS A N 1
ATOM 612 C CA . LYS A 1 81 ? -3.419 -8.209 -20.073 1.00 88.69 81 LYS A CA 1
ATOM 613 C C . LYS A 1 81 ? -2.783 -9.409 -19.358 1.00 88.69 81 LYS A C 1
ATOM 615 O O . LYS A 1 81 ? -1.731 -9.226 -18.750 1.00 88.69 81 LYS A O 1
ATOM 620 N N . PRO A 1 82 ? -3.357 -10.627 -19.455 1.00 89.19 82 PRO A N 1
ATOM 621 C CA . PRO A 1 82 ? -4.664 -10.949 -20.053 1.00 89.19 82 PRO A CA 1
ATOM 622 C C . PRO A 1 82 ? -5.860 -10.422 -19.239 1.00 89.19 82 PRO A C 1
ATOM 624 O O . PRO A 1 82 ? -6.952 -10.289 -19.783 1.00 89.19 82 PRO A O 1
ATOM 627 N N . TYR A 1 83 ? -5.639 -10.077 -17.969 1.00 91.88 83 TYR A N 1
ATOM 628 C CA . TYR A 1 83 ? -6.623 -9.490 -17.055 1.00 91.88 83 TYR A CA 1
ATOM 629 C C . TYR A 1 83 ? -5.956 -8.377 -16.239 1.00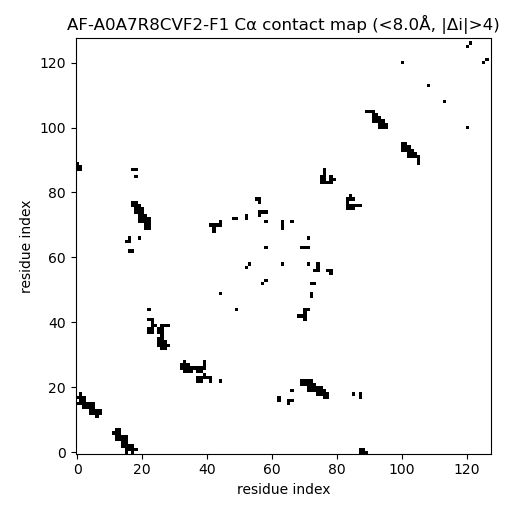 91.88 83 TYR A C 1
ATOM 631 O O . TYR A 1 83 ? -4.750 -8.168 -16.355 1.00 91.88 83 TYR A O 1
ATOM 639 N N . MET A 1 84 ? -6.712 -7.682 -15.388 1.00 92.31 84 MET A N 1
ATOM 640 C CA . MET A 1 84 ? -6.140 -6.741 -14.417 1.00 92.31 84 MET A CA 1
ATOM 641 C C . MET A 1 84 ? -5.230 -7.476 -13.425 1.00 92.31 84 MET A C 1
ATOM 643 O O . MET A 1 84 ? -5.677 -8.394 -12.742 1.00 92.31 84 MET A O 1
ATOM 647 N N . TRP A 1 85 ? -3.967 -7.056 -13.327 1.00 93.06 85 TRP A N 1
ATOM 648 C CA . TRP A 1 85 ? -2.984 -7.682 -12.430 1.00 93.06 85 TRP A CA 1
ATOM 649 C C . TRP A 1 85 ? -3.198 -7.317 -10.960 1.00 93.06 85 TRP A C 1
ATOM 651 O O . TRP A 1 85 ? -2.712 -8.016 -10.076 1.00 93.06 85 TRP A O 1
ATOM 661 N N . HIS A 1 86 ? -3.883 -6.209 -10.684 1.00 95.00 86 HIS A N 1
ATOM 662 C CA . HIS A 1 86 ? -4.277 -5.809 -9.338 1.00 95.00 86 HIS A CA 1
ATOM 663 C C . HIS A 1 86 ? -5.710 -5.256 -9.332 1.00 95.00 86 HIS A C 1
ATOM 665 O O . HIS A 1 86 ? -6.125 -4.598 -10.291 1.00 95.00 86 HIS A O 1
ATOM 671 N N . PRO A 1 87 ? -6.473 -5.491 -8.251 1.00 93.25 87 PRO A N 1
ATOM 672 C CA . PRO A 1 87 ? -7.842 -5.009 -8.132 1.00 93.25 87 PRO A CA 1
ATOM 673 C C . PRO A 1 87 ? -7.907 -3.489 -7.923 1.00 93.25 87 PRO A C 1
ATOM 675 O O . PRO A 1 87 ? -7.221 -2.916 -7.076 1.00 93.25 87 PRO A O 1
ATOM 678 N N . ASN A 1 88 ? -8.804 -2.830 -8.659 1.00 91.00 88 ASN A N 1
ATOM 679 C CA . ASN A 1 88 ? -9.105 -1.405 -8.475 1.00 91.00 88 ASN A CA 1
ATOM 680 C C . ASN A 1 88 ? -10.212 -1.170 -7.434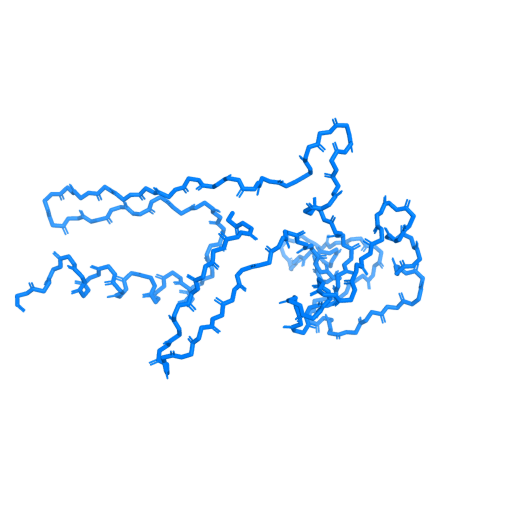 1.00 91.00 88 ASN A C 1
ATOM 682 O O . ASN A 1 88 ? -10.150 -0.203 -6.664 1.00 91.00 88 ASN A O 1
ATOM 686 N N . VAL A 1 89 ? -11.186 -2.080 -7.376 1.00 92.62 89 VAL A N 1
ATOM 687 C CA . VAL A 1 89 ? -12.287 -2.099 -6.405 1.00 92.62 89 VAL A CA 1
ATOM 688 C C . VAL A 1 89 ? -11.891 -3.004 -5.247 1.00 92.62 89 VAL A C 1
ATOM 690 O O . VAL A 1 89 ? -11.382 -4.096 -5.472 1.00 92.62 89 VAL A O 1
ATOM 693 N N . ILE A 1 90 ? -12.067 -2.519 -4.021 1.00 94.19 90 ILE A N 1
ATOM 694 C CA . ILE A 1 90 ? -11.672 -3.229 -2.807 1.00 94.19 90 ILE A CA 1
ATOM 695 C C . ILE A 1 90 ? -12.820 -3.131 -1.809 1.00 94.19 90 ILE A C 1
ATOM 697 O O . ILE A 1 90 ? -13.325 -2.032 -1.568 1.00 94.19 90 ILE A O 1
ATOM 701 N N . ASP A 1 91 ? -13.189 -4.257 -1.212 1.00 94.81 91 ASP A N 1
ATOM 702 C CA . ASP A 1 91 ? -14.239 -4.315 -0.205 1.00 94.81 91 ASP A CA 1
ATOM 703 C C . ASP A 1 91 ? -13.747 -3.800 1.147 1.00 94.81 91 ASP A C 1
ATOM 705 O O . ASP A 1 91 ? -12.662 -4.139 1.622 1.00 94.81 91 ASP A O 1
ATOM 709 N N . THR A 1 92 ? -14.576 -2.984 1.792 1.00 93.88 92 THR A N 1
ATOM 710 C CA . THR A 1 92 ? -14.368 -2.564 3.179 1.00 93.88 92 THR A CA 1
ATOM 711 C C . THR A 1 92 ? -15.636 -2.870 3.956 1.00 93.88 92 THR A C 1
ATOM 713 O O . THR A 1 92 ? -16.736 -2.516 3.533 1.00 93.88 92 THR A O 1
ATOM 716 N N . GLN A 1 93 ? -15.506 -3.576 5.076 1.00 96.19 93 GLN A N 1
ATOM 717 C CA . GLN A 1 93 ? -16.658 -4.015 5.857 1.00 96.19 93 GLN A CA 1
ATOM 718 C C . GLN A 1 93 ? -16.360 -3.915 7.349 1.00 96.19 93 GLN A C 1
ATOM 720 O O . GLN A 1 93 ? -15.266 -4.233 7.816 1.00 96.19 93 GLN A O 1
ATOM 725 N N . VAL A 1 94 ? -17.363 -3.478 8.106 1.00 96.25 94 VAL A N 1
ATOM 726 C CA . VAL A 1 94 ? -17.315 -3.396 9.565 1.00 96.25 94 VAL A CA 1
ATOM 727 C C . VAL A 1 94 ? -18.580 -4.028 10.126 1.00 96.25 94 VAL A C 1
ATOM 729 O O . VAL A 1 94 ? -19.683 -3.639 9.752 1.00 96.25 94 VAL A O 1
ATOM 732 N N . LEU A 1 95 ? -18.420 -4.979 11.042 1.00 96.00 95 LEU A N 1
ATOM 733 C CA . LEU A 1 95 ? -19.512 -5.584 11.796 1.00 96.00 95 LEU A CA 1
ATOM 734 C C . LEU A 1 95 ? -19.439 -5.115 13.249 1.00 96.00 95 LEU A C 1
ATOM 736 O O . LEU A 1 95 ? -18.378 -5.177 13.870 1.00 96.00 95 LEU A O 1
ATOM 740 N N . LYS A 1 96 ? 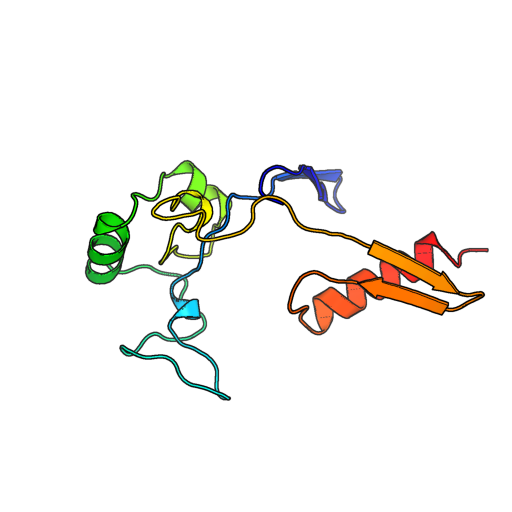-20.568 -4.671 13.807 1.00 95.50 96 LYS A N 1
ATOM 741 C CA . LYS A 1 96 ? -20.700 -4.350 15.233 1.00 95.50 96 LYS A CA 1
ATOM 742 C C . LYS A 1 96 ? -21.652 -5.344 15.889 1.00 95.50 96 LYS A C 1
ATOM 744 O O . LYS A 1 96 ? -22.816 -5.422 15.508 1.00 95.50 96 LYS A O 1
ATOM 749 N N . ILE A 1 97 ? -21.162 -6.071 16.888 1.00 96.06 97 ILE A N 1
ATOM 750 C CA . ILE A 1 97 ? -21.921 -7.066 17.654 1.00 96.06 97 ILE A CA 1
ATOM 751 C C . ILE A 1 97 ? -21.891 -6.628 19.118 1.00 96.06 97 ILE A C 1
ATOM 753 O O . ILE A 1 97 ? -20.891 -6.815 19.810 1.00 96.06 97 ILE A O 1
ATOM 757 N N . GLY A 1 98 ? -22.960 -5.968 19.573 1.00 94.06 98 GLY A N 1
ATOM 758 C CA . GLY A 1 98 ? -22.996 -5.332 20.893 1.00 94.06 98 GLY A CA 1
ATOM 759 C C . GLY A 1 98 ? -21.858 -4.317 21.061 1.00 94.06 98 GLY A C 1
ATOM 760 O O . GLY A 1 98 ? -21.814 -3.290 20.378 1.00 94.06 98 GLY A O 1
ATOM 761 N N . GLN A 1 99 ? -20.926 -4.624 21.963 1.00 93.62 99 GLN A N 1
ATOM 762 C CA . GLN A 1 99 ? -19.724 -3.843 22.269 1.00 93.62 99 GLN A CA 1
ATOM 763 C C . GLN A 1 99 ? -18.467 -4.267 21.488 1.00 93.62 99 GLN A C 1
ATOM 765 O O . GLN A 1 99 ? -17.382 -3.745 21.741 1.00 93.62 99 GLN A O 1
ATOM 770 N N . VAL A 1 100 ? -18.579 -5.217 20.560 1.00 95.44 100 VAL A N 1
ATOM 771 C CA . VAL A 1 100 ? -17.458 -5.705 19.744 1.00 95.44 100 VAL A CA 1
ATOM 772 C C . VAL A 1 100 ? -17.552 -5.132 18.334 1.00 95.44 100 VAL A C 1
ATOM 774 O O . VAL A 1 100 ? -18.634 -5.074 17.754 1.00 95.44 100 VAL A O 1
ATOM 777 N N . ILE A 1 101 ? -16.410 -4.727 17.771 1.00 96.38 101 ILE A N 1
ATOM 778 C CA . ILE A 1 101 ? -16.276 -4.317 16.369 1.00 96.38 101 ILE A CA 1
ATOM 779 C C . ILE A 1 101 ? -15.291 -5.251 15.677 1.00 96.38 101 ILE A C 1
ATOM 781 O O . ILE A 1 101 ? -14.169 -5.429 16.153 1.00 96.38 101 ILE A O 1
ATOM 785 N N . VAL A 1 102 ? -15.701 -5.792 14.534 1.00 96.44 102 VAL A N 1
ATOM 786 C CA . VAL A 1 102 ? -14.867 -6.582 13.628 1.00 96.44 102 VAL A CA 1
ATOM 787 C C . VAL A 1 102 ? -14.742 -5.808 12.320 1.00 96.44 102 VAL A C 1
ATOM 789 O O . VAL A 1 102 ? -15.731 -5.607 11.623 1.00 96.44 102 VAL A O 1
ATOM 792 N N . ALA A 1 103 ? -13.537 -5.342 11.999 1.00 96.44 103 ALA A N 1
ATOM 793 C CA . ALA A 1 103 ? -13.241 -4.687 10.727 1.00 96.44 103 ALA A CA 1
ATOM 794 C C . ALA A 1 103 ? -12.570 -5.698 9.790 1.00 96.44 103 ALA A C 1
ATOM 796 O O . ALA A 1 103 ? -11.465 -6.160 10.081 1.00 96.44 103 ALA A O 1
ATOM 797 N N . ALA A 1 104 ? -13.234 -6.044 8.687 1.00 95.88 104 ALA A N 1
ATOM 798 C CA . ALA A 1 104 ? -12.666 -6.888 7.645 1.00 95.88 104 ALA A CA 1
ATOM 799 C C . ALA A 1 104 ? -11.754 -6.024 6.770 1.00 95.88 104 ALA A C 1
ATOM 801 O O . ALA A 1 104 ? -12.224 -5.203 5.977 1.00 95.88 104 ALA A O 1
ATOM 802 N N . VAL A 1 105 ? -10.444 -6.165 6.981 1.00 95.56 105 VAL A N 1
ATOM 803 C CA . VAL A 1 105 ? -9.430 -5.393 6.264 1.00 95.56 105 VAL A CA 1
ATOM 804 C C . VAL A 1 105 ? -8.918 -6.158 5.040 1.00 95.56 105 VAL A C 1
ATOM 806 O O . VAL A 1 105 ? -8.502 -7.308 5.169 1.00 95.56 105 VAL A O 1
ATOM 809 N N . PRO A 1 106 ? -8.909 -5.537 3.852 1.00 95.00 106 PRO A N 1
ATOM 810 C CA . PRO A 1 106 ? -8.514 -6.175 2.600 1.00 95.00 106 PRO A CA 1
ATOM 811 C C . PRO A 1 106 ? -6.994 -6.077 2.384 1.00 95.00 106 PRO A C 1
ATOM 813 O O . PRO A 1 106 ? -6.523 -5.419 1.455 1.00 95.00 106 PRO A O 1
ATOM 816 N N . GLY A 1 107 ? -6.213 -6.675 3.284 1.00 94.06 107 GLY A N 1
ATOM 817 C CA . GLY A 1 107 ? -4.756 -6.718 3.169 1.00 94.06 107 GLY A CA 1
ATOM 818 C C . GLY A 1 107 ? -4.034 -6.961 4.490 1.00 94.06 107 GLY A C 1
ATOM 819 O O . GLY A 1 107 ? -4.643 -7.206 5.530 1.00 94.06 107 GLY A O 1
ATOM 820 N N . GLU A 1 108 ? -2.710 -6.846 4.443 1.00 96.62 108 GLU A N 1
ATOM 821 C CA . GLU A 1 108 ? -1.823 -7.129 5.571 1.00 96.62 108 GLU A CA 1
ATOM 822 C C . GLU A 1 108 ? -1.447 -5.840 6.304 1.00 96.62 108 GLU A C 1
ATOM 824 O O . GLU A 1 108 ? -0.575 -5.069 5.899 1.00 96.62 108 GLU A O 1
ATOM 829 N N . PHE A 1 109 ? -2.146 -5.567 7.402 1.00 97.62 109 PHE A N 1
ATOM 830 C CA . PHE A 1 109 ? -1.883 -4.376 8.200 1.00 97.62 109 PHE A CA 1
ATOM 831 C C . PHE A 1 109 ? -0.664 -4.596 9.090 1.00 97.62 109 PHE A C 1
ATOM 833 O O . PHE A 1 109 ? -0.640 -5.498 9.924 1.00 97.62 109 PHE A O 1
ATOM 840 N N . THR A 1 110 ? 0.307 -3.687 9.002 1.00 97.94 110 THR A N 1
ATOM 841 C CA . THR A 1 110 ? 1.392 -3.641 9.985 1.00 97.94 110 THR A CA 1
ATOM 842 C C . THR A 1 110 ? 0.850 -3.320 11.377 1.00 97.94 110 THR A C 1
ATOM 844 O O . THR A 1 110 ? -0.214 -2.706 11.542 1.00 97.94 110 THR A O 1
ATOM 847 N N . THR A 1 111 ? 1.629 -3.664 12.402 1.00 98.19 111 THR A N 1
ATOM 848 C CA . THR A 1 111 ? 1.276 -3.459 13.812 1.00 98.19 111 THR A CA 1
ATOM 849 C C . THR A 1 111 ? 0.772 -2.043 14.099 1.00 98.19 111 THR A C 1
ATOM 851 O O . THR A 1 111 ? -0.251 -1.860 14.763 1.00 98.19 111 THR A O 1
ATOM 854 N N . MET A 1 112 ? 1.463 -1.017 13.592 1.00 98.38 112 MET A N 1
ATOM 855 C CA . MET A 1 112 ? 1.089 0.372 13.869 1.00 98.38 112 MET A CA 1
ATOM 856 C C . MET A 1 112 ? -0.106 0.845 13.043 1.00 98.38 112 MET A C 1
ATOM 858 O O . MET A 1 112 ? -0.938 1.579 13.582 1.00 98.38 112 MET A O 1
ATOM 862 N N . SER A 1 113 ? -0.254 0.393 11.796 1.00 97.56 113 SER A N 1
ATOM 863 C CA . SER A 1 113 ? -1.447 0.679 10.990 1.00 97.56 113 SER A CA 1
ATOM 864 C C . SER A 1 113 ? -2.705 0.098 11.641 1.00 97.56 113 SER A C 1
ATOM 866 O O . SER A 1 113 ? -3.689 0.817 11.832 1.00 97.56 113 SER A O 1
ATOM 868 N N . GLY A 1 114 ? -2.649 -1.158 12.099 1.00 97.44 114 GLY A N 1
ATOM 869 C CA . GLY A 1 114 ? -3.759 -1.805 12.808 1.00 97.44 114 GLY A CA 1
ATOM 870 C C . GLY A 1 114 ? -4.115 -1.110 14.128 1.00 97.44 114 GLY A C 1
ATOM 871 O O . GLY A 1 114 ? -5.288 -0.843 14.399 1.00 97.44 114 GLY A O 1
ATOM 872 N N . ARG A 1 115 ? -3.111 -0.730 14.935 1.00 97.94 115 ARG A N 1
ATOM 873 C CA . ARG A 1 115 ? -3.325 0.012 16.196 1.00 97.94 115 ARG A CA 1
ATOM 874 C C . ARG A 1 115 ? -3.997 1.370 15.973 1.00 97.94 115 ARG A C 1
ATOM 876 O O . ARG A 1 115 ? -4.928 1.710 16.705 1.00 97.94 115 ARG A O 1
ATOM 883 N N . ARG A 1 116 ? -3.553 2.136 14.968 1.00 96.88 116 ARG A N 1
ATOM 884 C CA . ARG A 1 116 ? -4.146 3.440 14.611 1.00 96.88 116 ARG A CA 1
ATOM 885 C C . ARG A 1 116 ? -5.603 3.285 14.177 1.00 96.88 116 ARG A C 1
ATOM 887 O O . ARG A 1 116 ? -6.468 3.994 14.690 1.00 96.88 116 ARG A O 1
ATOM 894 N N . MET A 1 117 ? -5.881 2.308 13.314 1.00 95.62 117 MET A N 1
ATOM 895 C CA . MET A 1 117 ? -7.236 2.006 12.856 1.00 95.62 117 MET A CA 1
ATOM 896 C C . MET A 1 117 ? -8.155 1.613 14.023 1.00 95.62 117 MET A C 1
ATOM 898 O O . MET A 1 117 ? -9.226 2.198 14.186 1.00 95.62 117 MET A O 1
ATOM 902 N N . ARG A 1 118 ? -7.716 0.696 14.896 1.00 96.00 118 ARG A N 1
ATOM 903 C CA . ARG A 1 118 ? -8.479 0.281 16.087 1.00 96.00 118 ARG A CA 1
ATOM 904 C C . ARG A 1 118 ? -8.821 1.467 16.994 1.00 96.00 118 ARG A C 1
ATOM 906 O O . ARG A 1 118 ? -9.961 1.577 17.442 1.00 96.00 118 ARG A O 1
ATOM 913 N N . LYS A 1 119 ? -7.864 2.371 17.241 1.00 95.88 119 LYS A N 1
ATOM 914 C CA . LYS A 1 119 ? -8.088 3.585 18.047 1.00 95.88 119 LYS A CA 1
ATOM 915 C C . LYS A 1 119 ? -9.124 4.516 17.406 1.00 95.88 119 LYS A C 1
ATOM 917 O O . LYS A 1 119 ? -9.955 5.075 18.119 1.00 95.88 119 LYS A O 1
ATOM 922 N N . SER A 1 120 ? -9.092 4.658 16.079 1.00 93.62 120 SER A N 1
ATOM 923 C CA . SER A 1 120 ? -10.082 5.444 15.333 1.00 93.62 120 SER A CA 1
ATOM 924 C C . SER A 1 120 ? -11.492 4.864 15.484 1.00 93.62 120 SER A C 1
ATOM 926 O O . SER A 1 120 ? -12.404 5.575 15.901 1.00 93.62 120 SER A O 1
ATOM 928 N N . TYR A 1 121 ? -11.663 3.552 15.282 1.00 94.12 121 TYR A N 1
ATOM 929 C CA . TYR A 1 121 ? -12.953 2.881 15.492 1.00 94.12 121 TYR A CA 1
ATOM 930 C C . TYR A 1 121 ? -13.461 3.023 16.926 1.00 94.12 121 TYR A C 1
ATOM 932 O O . TYR A 1 121 ? -14.632 3.331 17.132 1.00 94.12 121 TYR A O 1
ATOM 940 N N . GLN A 1 122 ? -12.585 2.863 17.918 1.00 93.50 122 GLN A N 1
ATOM 941 C CA . GLN A 1 122 ? -12.967 3.036 19.316 1.00 93.50 122 GLN A CA 1
ATOM 942 C C . GLN A 1 122 ? -13.485 4.454 19.593 1.00 93.50 122 GLN A C 1
ATOM 944 O O . GLN A 1 122 ? -14.527 4.613 20.227 1.00 93.50 122 GLN A O 1
ATOM 949 N N . LYS A 1 123 ? -12.801 5.478 19.069 1.00 92.75 123 LYS A N 1
ATOM 950 C CA . LYS A 1 123 ? -13.226 6.879 19.195 1.00 92.75 123 LYS A CA 1
ATOM 951 C C . LYS A 1 123 ? -14.552 7.156 18.480 1.00 92.75 123 LYS A C 1
ATOM 953 O O . LYS A 1 123 ? -15.322 7.969 18.978 1.00 92.75 123 LYS A O 1
ATOM 958 N N . SER A 1 124 ? -14.807 6.520 17.339 1.00 91.50 124 SER A N 1
ATOM 959 C CA . SER A 1 124 ? -16.000 6.782 16.522 1.00 91.50 124 SER A CA 1
ATOM 960 C C . SER A 1 124 ? -17.247 6.025 16.987 1.00 91.50 124 SER A C 1
ATOM 962 O O . SER A 1 124 ? -18.345 6.552 16.870 1.00 91.50 124 SER A O 1
ATOM 964 N N . TYR A 1 125 ? -17.101 4.807 17.514 1.00 89.25 125 TYR A N 1
ATOM 965 C CA . TYR A 1 125 ? -18.240 3.926 17.815 1.00 89.25 125 TYR A CA 1
ATOM 966 C C . TYR A 1 125 ? -18.546 3.747 19.307 1.00 89.25 125 TYR A C 1
ATOM 968 O O . TYR A 1 125 ? -19.630 3.256 19.633 1.00 89.25 125 TYR A O 1
ATOM 976 N N . PHE A 1 126 ? -17.610 4.096 20.197 1.00 86.62 126 PHE A N 1
ATOM 977 C CA . PHE A 1 126 ? -17.738 3.908 21.651 1.00 86.62 126 PHE A CA 1
ATOM 978 C C . PHE A 1 126 ? -17.514 5.191 22.452 1.00 86.62 126 PHE A C 1
ATOM 980 O O . PHE A 1 126 ? -17.209 5.135 23.641 1.00 86.62 126 PHE A O 1
ATOM 987 N N . ARG A 1 127 ? -17.646 6.355 21.815 1.00 72.88 127 ARG A N 1
ATOM 988 C CA . ARG A 1 127 ? -17.635 7.621 22.544 1.00 72.88 127 ARG A CA 1
ATOM 989 C C . ARG A 1 127 ? -18.972 7.813 23.263 1.00 72.88 127 ARG A C 1
ATOM 991 O O . ARG A 1 127 ? -20.003 7.869 22.598 1.00 72.88 127 ARG A O 1
ATOM 998 N N . CYS A 1 128 ? -18.912 7.908 24.590 1.00 48.88 128 CYS A N 1
ATOM 999 C CA . CYS A 1 128 ? -19.838 8.727 25.369 1.00 48.88 128 CYS A CA 1
ATOM 1000 C C . CYS A 1 128 ? -19.439 10.200 25.230 1.00 48.88 128 CYS A C 1
ATOM 1002 O O . CYS A 1 128 ? -18.215 10.465 25.098 1.00 48.88 128 CYS A O 1
#

pLDDT: mean 91.24, std 6.94, range [48.88, 98.38]

Organism: Lepeophtheirus salmonis (NCBI:txid72036)

Nearest PDB structures (foldseek):
  4wgk-assembly1_A  TM=9.743E-01  e=9.492E-11  Homo sapiens
  4wgk-assembly2_B  TM=9.787E-01  e=1.157E-10  Homo sapiens

Solvent-accessible surface area (backbone atoms only — not comparable to full-atom values): 7866 Å² total; per-residue (Å²): 85,38,81,47,82,42,77,45,97,89,69,50,78,48,72,45,51,60,50,61,42,37,48,28,62,48,15,44,46,97,94,49,68,45,60,93,85,42,49,72,85,51,64,67,78,53,75,66,59,52,50,61,29,39,74,77,46,75,78,52,68,68,58,49,62,63,47,56,71,46,29,72,44,40,53,33,55,77,38,54,76,97,47,67,70,48,76,55,76,68,75,77,50,75,46,74,60,91,94,43,77,49,70,54,68,86,68,88,70,51,74,66,59,47,53,53,51,51,53,50,50,47,59,73,76,66,63,127

Mean predicted aligned error: 4.93 Å

Radius of gyration: 17.94 Å; Cα contacts (8 Å, |Δi|>4): 156; chains: 1; bounding box: 43×35×47 Å

Secondary structure (DSSP, 8-state):
--S-EEE-TTS-EEEPPPP-EEGGGTTEETTEE-STT--TT-----HHHHHHHHTT----HHHHHHHTTSPEEE-GGG--SSS-SS-SS---EEEEETTEEEEE-SS---HHHHHHHHHHHHHHHS--

InterPro domains:
  IPR006823 Neutral/alkaline nonlysosomal ceramidase [PTHR12670] (1-123)
  IPR031329 Neutral/alkaline non-lysosomal ceramidase, N-terminal [PF04734] (1-123)

Foldseek 3Di:
DAFDWDQDPVRDIATHHQDFDFQCVQQDDPVDGHDDPGDPPDQDDDPVLQVVQVVQPHDDPVRPVNPPSGHTNHRQSPRQPVHRSDDPDDDWDWDDDPPDIDTDDRDDDDPVRVVVVVVVCCCPPVDD

Sequence (128 aa):
MSNYDVVLENGTKAHTCPSAMGYSFAAGTTDGPGEFDFTQGTNSSNTFWDFVSGLLVETSEEQKQCHYPKPILLNTGKMNKPYMWHPNVIDTQVLKIGQVIVAAVPGEFTTMSGRRMRKSYQKSYFRC